Protein 2JLI (pdb70)

InterPro domains:
  IPR006135 Type III secretion system substrate exporter [PF01312] (4-340)
  IPR006135 Type III secretion system substrate exporter [PR00950] (6-28)
  IPR006135 Type III secretion system substrate exporter [PR00950] (202-220)
  IPR006135 Type III secretion system substrate exporter [PR00950] (222-239)
  IPR006135 Type III secretion system substrate exporter [PR00950] (266-281)
  IPR006135 Type III secretion system substrate exporter [PR00950] (296-317)
  IPR006135 Type III secretion system substrate exporter [PTHR30531] (2-346)
  IPR006307 Type III exporter system, secretion apparatus protein BsaZ-like [TIGR01404] (4-343)
  IPR029025 Type III secretion system substrate exporter, C-terminal [G3DSA:3.40.1690.10] (211-354)
  IPR029025 Type III secretion system substrate exporter, C-terminal [SSF160544] (238-343)

Structure (mmCIF, N/CA/C/O backbone):
data_2JLI
#
_entry.id   2JLI
#
_cell.length_a   48.162
_cell.length_b   48.162
_cell.length_c   190.204
_cell.angle_alpha   90.00
_cell.angle_beta   90.00
_cell.angle_gamma   120.00
#
_symmetry.space_group_name_H-M   'P 65 2 2'
#
loop_
_entity.id
_entity.type
_entity.pdbx_description
1 polymer 'YOP PROTEINS TRANSLOCATION PROTEIN'
2 water water
#
loop_
_atom_site.group_PDB
_atom_site.id
_atom_site.type_symbol
_atom_site.label_atom_id
_atom_site.label_alt_id
_atom_site.label_comp_id
_atom_site.label_asym_id
_atom_site.label_entity_id
_atom_site.label_seq_id
_atom_site.pdbx_PDB_ins_code
_atom_site.Cartn_x
_atom_site.Cartn_y
_atom_site.Cartn_z
_atom_site.occupancy
_atom_site.B_iso_or_equiv
_atom_site.auth_seq_id
_atom_site.auth_comp_id
_atom_site.auth_asym_id
_atom_site.au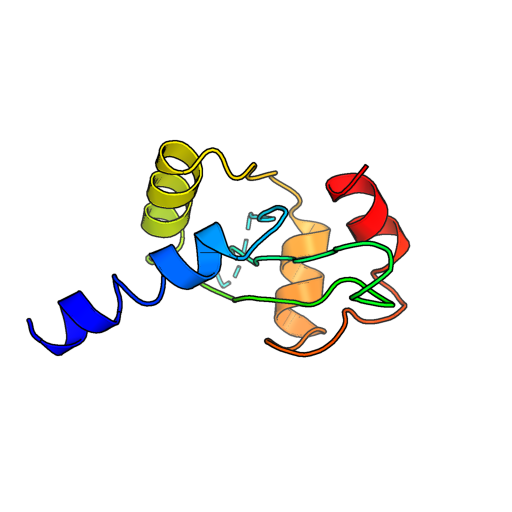th_atom_id
_atom_site.pdbx_PDB_model_num
ATOM 1 N N . GLN A 1 21 ? -0.413 -38.306 -6.642 1.00 44.49 240 GLN A N 1
ATOM 2 C CA . GLN A 1 21 ? -1.839 -37.956 -6.157 1.00 44.25 240 GLN A CA 1
ATOM 3 C C . GLN A 1 21 ? -1.893 -37.759 -4.641 1.00 43.70 240 GLN A C 1
ATOM 4 O O . GLN A 1 21 ? -2.566 -36.843 -4.137 1.00 43.66 240 GLN A O 1
ATOM 6 N N . PHE A 1 22 ? -1.193 -38.634 -3.924 1.00 43.01 241 PHE A N 1
ATOM 7 C CA . PHE A 1 22 ? -1.042 -38.535 -2.475 1.00 42.41 241 PHE A CA 1
ATOM 8 C C . PHE A 1 22 ? -0.354 -37.212 -2.130 1.00 41.49 241 PHE A C 1
ATOM 9 O O . PHE A 1 22 ? -0.847 -36.455 -1.284 1.00 40.52 241 PHE A O 1
ATOM 25 N N . HIS A 1 23 ? 0.756 -36.934 -2.812 1.00 40.54 242 HIS A N 1
ATOM 26 C CA . HIS A 1 23 ? 1.529 -35.703 -2.625 1.00 39.87 242 HIS A CA 1
ATOM 27 C C . HIS A 1 23 ? 0.763 -34.454 -3.059 1.00 39.11 242 HIS A C 1
ATOM 28 O O . HIS A 1 23 ? 0.858 -33.404 -2.409 1.00 38.91 242 HIS A O 1
ATOM 31 N N . GLN A 1 24 ? 0.006 -34.572 -4.152 1.00 37.99 243 GLN A N 1
ATOM 32 C CA . GLN A 1 24 ? -0.885 -33.500 -4.603 1.00 37.08 243 GLN A CA 1
ATOM 33 C C . GLN A 1 24 ? -1.857 -33.102 -3.486 1.00 35.36 243 GLN A C 1
ATOM 34 O O . GLN A 1 24 ? -1.955 -31.918 -3.132 1.00 35.20 243 GLN A O 1
ATOM 37 N N . GLU A 1 25 ? -2.548 -34.083 -2.908 1.00 33.37 244 GLU A N 1
ATOM 38 C CA . GLU A 1 25 ? -3.537 -33.865 -1.842 1.00 32.44 244 GLU A CA 1
ATOM 39 C C . GLU A 1 25 ? -2.993 -33.248 -0.554 1.00 30.41 244 GLU A C 1
ATOM 40 O O . GLU A 1 25 ? -3.632 -32.378 0.080 1.00 28.61 244 GLU A O 1
ATOM 43 N N . ILE A 1 26 ? -1.809 -33.694 -0.161 1.00 29.04 245 ILE A N 1
ATOM 44 C CA . ILE A 1 26 ? -1.134 -33.129 0.985 1.00 28.80 245 ILE A CA 1
ATOM 45 C C . ILE A 1 26 ? -0.768 -31.675 0.665 1.00 26.61 245 ILE A C 1
ATOM 46 O O . ILE A 1 26 ? -0.982 -30.801 1.502 1.00 26.57 245 ILE A O 1
ATOM 56 N N . GLN A 1 27 ? -0.241 -31.408 -0.540 1.00 26.48 246 GLN A N 1
ATOM 57 C CA . GLN A 1 27 ? 0.153 -30.027 -0.945 1.00 26.41 246 GLN A CA 1
ATOM 58 C C . GLN A 1 27 ? -1.039 -29.056 -0.886 1.00 26.22 246 GLN A C 1
ATOM 59 O O . GLN A 1 27 ? -0.900 -27.878 -0.567 1.00 24.17 246 GLN A O 1
ATOM 62 N N . SER A 1 28 ? -2.225 -29.615 -1.101 1.00 25.89 247 SER A N 1
ATOM 63 C CA A SER A 1 28 ? -3.455 -28.841 -1.213 0.50 25.61 247 SER A CA 1
ATOM 64 C CA B SER A 1 28 ? -3.497 -28.847 -1.204 0.50 26.68 247 SER A CA 1
ATOM 65 C C . SER A 1 28 ? -4.204 -28.122 -0.041 1.00 26.89 247 SER A C 1
ATOM 66 O O . SER A 1 28 ? -4.368 -27.110 -0.084 1.00 22.98 247 SER A O 1
ATOM 78 N N . ARG A 1 29 ? -4.674 -28.561 1.083 1.00 28.78 248 ARG A N 1
ATOM 79 C CA . ARG A 1 29 ? -4.217 -29.379 1.940 1.00 19.20 248 ARG A CA 1
ATOM 80 C C . ARG A 1 29 ? -3.454 -28.358 2.821 1.00 18.19 248 ARG A C 1
ATOM 81 O O . ARG A 1 29 ? -3.982 -27.496 3.579 1.00 18.34 248 ARG A O 1
ATOM 84 N N . ASN A 1 30 ? -2.176 -28.518 2.668 1.00 18.00 249 ASN A N 1
ATOM 85 C CA A ASN A 1 30 ? -1.204 -27.640 3.290 0.50 17.76 249 ASN A CA 1
ATOM 86 C CA B ASN A 1 30 ? -1.256 -27.655 3.337 0.50 17.78 249 ASN A CA 1
ATOM 87 C C . ASN A 1 30 ? -1.430 -26.195 2.875 1.00 16.33 249 ASN A C 1
ATOM 88 O O . ASN A 1 30 ? -1.394 -25.293 3.692 1.00 16.22 249 ASN A O 1
ATOM 104 N N . MET A 1 31 ? -1.652 -25.990 1.582 1.00 15.50 250 MET A N 1
ATOM 105 C CA . MET A 1 31 ? -1.879 -24.632 1.080 1.00 14.49 250 MET A CA 1
ATOM 106 C C . MET A 1 31 ? -3.102 -24.016 1.736 1.00 13.59 250 MET A C 1
ATOM 107 O O . MET A 1 31 ? -3.063 -22.869 2.201 1.00 13.19 250 MET A O 1
ATOM 118 N N . ARG A 1 32 ? -4.220 -24.755 1.776 1.00 12.72 251 ARG A N 1
ATOM 119 C CA . ARG A 1 32 ? -5.421 -24.211 2.392 1.00 12.18 251 ARG A CA 1
ATOM 120 C C . ARG A 1 32 ? -5.252 -23.959 3.869 1.00 12.25 251 ARG A C 1
ATOM 121 O O . ARG A 1 32 ? -5.686 -22.935 4.368 1.00 13.10 251 ARG A O 1
ATOM 140 N N . GLU A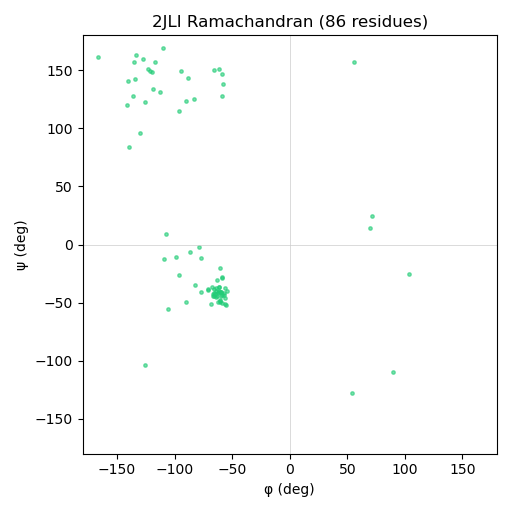 1 33 ? -4.585 -24.859 4.578 1.00 13.53 252 GLU A N 1
ATOM 141 C CA . GLU A 1 33 ? -4.331 -24.618 5.993 1.00 14.33 252 GLU A CA 1
ATOM 142 C C . GLU A 1 33 ? -3.511 -23.335 6.188 1.00 14.75 252 GLU A C 1
ATOM 143 O O . GLU A 1 33 ? -3.798 -22.541 7.096 1.00 15.98 252 GLU A O 1
ATOM 155 N N . ASN A 1 34 ? -2.521 -23.140 5.324 1.00 14.16 253 ASN A N 1
ATOM 156 C CA . ASN A 1 34 ? -1.662 -21.955 5.361 1.00 14.45 253 ASN A CA 1
ATOM 157 C C . ASN A 1 34 ? -2.444 -20.672 5.102 1.00 13.15 253 ASN A C 1
ATOM 158 O O . ASN A 1 34 ? -2.244 -19.645 5.758 1.00 14.06 253 ASN A O 1
ATOM 167 N N . VAL A 1 35 ? -3.327 -20.698 4.110 1.00 12.43 254 VAL A N 1
ATOM 168 C CA . VAL A 1 35 ? -4.164 -19.554 3.814 1.00 12.85 254 VAL A CA 1
ATOM 169 C C . VAL A 1 35 ? -5.077 -19.224 4.971 1.00 12.75 254 VAL A C 1
ATOM 170 O O . VAL A 1 35 ? -5.194 -18.085 5.406 1.00 14.86 254 VAL A O 1
ATOM 177 N N . LYS A 1 36 ? -5.770 -20.273 5.490 1.00 14.18 255 LYS A N 1
ATOM 178 C CA . LYS A 1 36 ? -6.717 -20.069 6.585 1.00 17.77 255 LYS A CA 1
ATOM 179 C C . LYS A 1 36 ? -6.067 -19.571 7.855 1.00 16.52 255 LYS A C 1
ATOM 180 O O . LYS A 1 36 ? -6.728 -18.880 8.654 1.00 21.39 255 LYS A O 1
ATOM 195 N N . ARG A 1 37 ? -4.829 -19.933 8.113 1.00 18.05 256 ARG A N 1
ATOM 196 C CA . ARG A 1 37 ? -4.137 -19.429 9.322 1.00 18.31 256 ARG A CA 1
ATOM 197 C C . ARG A 1 37 ? -3.620 -17.995 9.169 1.00 16.97 256 ARG A C 1
ATOM 198 O O . ARG A 1 37 ? -3.022 -17.466 10.116 1.00 19.96 256 ARG A O 1
ATOM 217 N N . SER A 1 38 ? -3.794 -17.382 7.990 1.00 15.80 257 SER A N 1
ATOM 218 C CA . SER A 1 38 ? -3.305 -16.053 7.719 1.00 14.13 257 SER A CA 1
ATOM 219 C C . SER A 1 38 ? -4.342 -14.972 7.958 1.00 13.38 257 SER A C 1
ATOM 220 O O . SER A 1 38 ? -5.538 -15.185 7.751 1.00 16.56 257 SER A O 1
ATOM 227 N N . SER A 1 39 ? -3.890 -13.798 8.345 1.00 11.87 258 SER A N 1
ATOM 228 C CA . SER A 1 39 ? -4.705 -12.624 8.439 1.00 12.09 258 SER A CA 1
ATOM 229 C C . SER A 1 39 ? -4.966 -12.013 7.073 1.00 11.92 258 SER A C 1
ATOM 230 O O . SER A 1 39 ? -6.053 -11.500 6.799 1.00 14.01 258 SER A O 1
ATOM 237 N N . VAL A 1 40 ? -3.932 -11.981 6.226 1.00 11.09 259 VAL A N 1
ATOM 238 C CA A VAL A 1 40 ? -3.995 -11.375 4.900 0.50 10.24 259 VAL A CA 1
ATOM 239 C CA B VAL A 1 40 ? -3.986 -11.377 4.884 0.50 11.26 259 VAL A CA 1
ATOM 240 C C . VAL A 1 40 ? -2.957 -12.074 4.042 1.00 10.38 259 VAL A C 1
ATOM 241 O O . VAL A 1 40 ? -1.999 -12.665 4.566 1.00 11.17 259 VAL A O 1
ATOM 253 N N . VAL A 1 41 ? -3.135 -11.975 2.745 1.00 9.92 260 VAL A N 1
ATOM 254 C CA . VAL A 1 41 ? -2.159 -12.432 1.776 1.00 10.24 260 VAL A CA 1
ATOM 255 C C . VAL A 1 41 ? -1.741 -11.224 0.971 1.00 9.93 260 VAL A C 1
ATOM 256 O O . VAL A 1 41 ? -2.594 -10.455 0.519 1.00 11.23 260 VAL A O 1
ATOM 263 N N . VAL A 1 42 ? -0.447 -11.061 0.772 1.00 9.94 261 VAL A N 1
ATOM 264 C CA A VAL A 1 42 ? 0.014 -10.015 -0.167 0.50 9.99 261 VAL A CA 1
ATOM 265 C CA B VAL A 1 42 ? 0.188 -10.025 -0.011 0.50 11.39 261 VAL A CA 1
ATOM 266 C C . VAL A 1 42 ? 0.610 -10.670 -1.362 1.00 10.35 261 VAL A C 1
ATOM 267 O O . VAL A 1 42 ? 1.302 -11.684 -1.312 1.00 11.42 261 VAL A O 1
ATOM 279 N N . ALA A 1 43 ? 0.310 -10.084 -2.506 1.00 10.86 262 ALA A N 1
ATOM 280 C CA . ALA A 1 43 ? 0.597 -10.709 -3.769 1.00 11.34 262 ALA A CA 1
ATOM 281 C C . ALA A 1 43 ? 1.202 -9.732 -4.758 1.00 11.93 262 A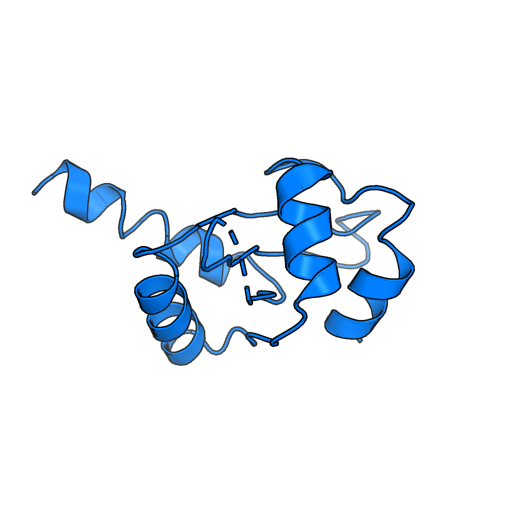LA A C 1
ATOM 282 O O . ALA A 1 43 ? 1.028 -8.518 -4.709 1.00 12.95 262 ALA A O 1
ATOM 286 N N . ASN A 1 44 ? 1.908 -10.350 -5.696 1.00 13.45 263 ASN A N 1
ATOM 287 C CA . ASN A 1 44 ? 2.368 -9.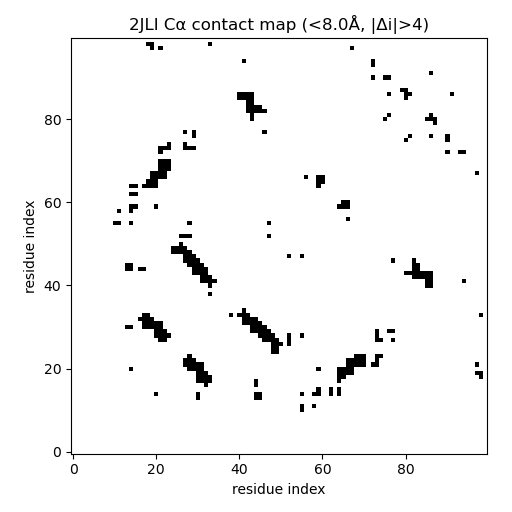805 -7.023 1.00 14.36 263 ASN A CA 1
ATOM 288 C C . ASN A 1 44 ? 1.883 -10.749 -8.139 1.00 15.50 263 ASN A C 1
ATOM 289 O O A ASN A 1 44 ? 2.080 -11.996 -8.038 0.50 11.44 263 ASN A O 1
ATOM 290 O O B ASN A 1 44 ? 1.313 -10.221 -9.120 0.50 15.94 263 ASN A O 1
ATOM 299 N N . PRO A 1 45 ? 11.146 -14.582 -9.112 1.00 17.19 264 PRO A N 1
ATOM 300 C CA . PRO A 1 45 ? 9.804 -15.018 -9.410 1.00 16.40 264 PRO A CA 1
ATOM 301 C C . PRO A 1 45 ? 9.075 -14.042 -10.310 1.00 14.52 264 PRO A C 1
ATOM 302 O O . PRO A 1 45 ? 9.366 -12.845 -10.335 1.00 16.03 264 PRO A O 1
ATOM 313 N N . THR A 1 46 ? 8.074 -14.573 -10.985 1.00 14.85 265 THR A N 1
ATOM 314 C CA . THR A 1 46 ? 7.134 -13.787 -11.734 1.00 15.01 265 THR A CA 1
ATOM 315 C C . THR A 1 46 ? 5.932 -13.377 -10.875 1.00 13.59 265 THR A C 1
ATOM 316 O O . THR A 1 46 ? 5.553 -12.214 -10.826 1.00 14.99 265 THR A O 1
ATOM 323 N N . HIS A 1 47 ? 5.356 -14.353 -10.198 1.00 12.92 266 HIS A N 1
ATOM 324 C CA . HIS A 1 47 ? 4.226 -14.118 -9.288 1.00 12.87 266 HIS A CA 1
ATOM 325 C C . HIS A 1 47 ? 4.637 -14.544 -7.882 1.00 11.49 266 HIS A C 1
ATOM 326 O O . HIS A 1 47 ? 5.444 -15.456 -7.721 1.00 12.31 266 HIS A O 1
ATOM 339 N N . ILE A 1 48 ? 4.067 -13.850 -6.888 1.00 10.83 267 ILE A N 1
ATOM 340 C CA . ILE A 1 48 ? 4.376 -14.113 -5.469 1.00 10.15 267 ILE A CA 1
ATOM 341 C C . ILE A 1 48 ? 3.098 -14.015 -4.667 1.00 10.06 267 ILE A C 1
ATOM 342 O O . ILE A 1 48 ? 2.303 -13.107 -4.893 1.00 10.57 267 ILE A O 1
ATOM 352 N N . ALA A 1 49 ? 2.934 -14.897 -3.691 1.00 10.10 268 ALA A N 1
ATOM 353 C CA . ALA A 1 49 ? 1.910 -14.732 -2.660 1.00 10.01 268 ALA A CA 1
ATOM 354 C C . ALA A 1 49 ? 2.542 -15.056 -1.328 1.00 10.18 268 ALA A C 1
ATOM 355 O O . ALA A 1 49 ? 3.113 -16.138 -1.155 1.00 11.72 268 ALA A O 1
ATOM 359 N N . ILE A 1 50 ? 2.412 -14.145 -0.374 1.00 9.64 269 ILE A N 1
ATOM 360 C CA A ILE A 1 50 ? 2.923 -14.373 0.940 0.50 10.13 269 ILE A CA 1
ATOM 361 C CA B ILE A 1 50 ? 3.005 -14.204 0.981 0.50 9.72 269 ILE A CA 1
ATOM 362 C C . ILE A 1 50 ? 1.851 -14.128 1.975 1.00 9.40 269 ILE A C 1
ATOM 363 O O . ILE A 1 50 ? 1.138 -13.134 1.978 1.00 10.01 269 ILE A O 1
ATOM 381 N N . GLY A 1 51 ? 1.728 -15.105 2.859 1.00 9.49 270 GLY A N 1
ATOM 382 C CA . GLY A 1 51 ? 0.754 -15.017 3.941 1.00 9.95 270 GLY A CA 1
ATOM 383 C C . GLY A 1 51 ? 1.339 -14.338 5.160 1.00 9.31 270 GLY A C 1
ATOM 384 O O . GLY A 1 51 ? 2.514 -14.554 5.487 1.00 10.02 270 GLY A O 1
ATOM 387 N N . ILE A 1 52 ? 0.520 -13.565 5.840 1.00 9.58 271 ILE A N 1
ATOM 388 C CA A ILE A 1 52 ? 0.929 -12.848 7.040 0.50 10.08 271 ILE A CA 1
ATOM 389 C CA B ILE A 1 52 ? 0.908 -12.842 7.043 0.50 10.02 271 ILE A CA 1
ATOM 390 C C . ILE A 1 52 ? -0.114 -13.088 8.113 1.00 10.18 271 ILE A C 1
ATOM 391 O O . ILE A 1 52 ? -1.316 -12.932 7.863 1.00 11.06 271 ILE A O 1
ATOM 409 N N . LEU A 1 53 ? 0.351 -13.450 9.310 1.00 10.70 272 LEU A N 1
ATOM 410 C CA . LEU A 1 53 ? -0.514 -13.573 10.497 1.00 11.63 272 LEU A CA 1
ATOM 411 C C . LEU A 1 53 ? -0.124 -12.485 11.499 1.00 11.44 272 LEU A C 1
ATOM 412 O O . LEU A 1 53 ? 1.050 -12.334 11.843 1.00 12.01 272 LEU A O 1
ATOM 421 N N . TYR A 1 54 ? -1.128 -11.782 11.994 1.00 11.66 273 TYR A N 1
ATOM 422 C CA . TYR A 1 54 ? -0.925 -10.869 13.102 1.00 11.89 273 TYR A CA 1
ATOM 423 C C . TYR A 1 54 ? -2.135 -10.962 14.032 1.00 12.21 273 TYR A C 1
ATOM 424 O O . TYR A 1 54 ? -3.248 -10.729 13.581 1.00 15.50 273 TYR A O 1
ATOM 441 N N . LYS A 1 55 ? -1.898 -11.334 15.257 1.00 11.84 274 LYS A N 1
ATOM 442 C CA . LYS A 1 55 ? -2.936 -11.473 16.264 1.00 12.65 274 LYS A CA 1
ATOM 443 C C . LYS A 1 55 ? -2.449 -10.719 17.477 1.00 11.68 274 LYS A C 1
ATOM 444 O O . LYS A 1 55 ? -1.646 -11.239 18.258 1.00 12.31 274 LYS A O 1
ATOM 459 N N . ARG A 1 56 ? -2.884 -9.479 17.621 1.00 12.05 275 ARG A N 1
ATOM 460 C CA . ARG A 1 56 ? -2.362 -8.601 18.662 1.00 12.16 275 ARG A CA 1
ATOM 461 C C . ARG A 1 56 ? -2.598 -9.213 20.027 1.00 12.03 275 ARG A C 1
ATOM 462 O O . ARG A 1 56 ? -3.716 -9.583 20.369 1.00 13.56 275 ARG A O 1
ATOM 481 N N . GLY A 1 57 ? -1.512 -9.296 20.801 1.00 11.46 276 GLY A N 1
ATOM 482 C CA . GLY A 1 57 ? -1.532 -9.946 22.106 1.00 12.65 276 GLY A CA 1
ATOM 483 C C . GLY A 1 57 ? -0.909 -11.294 22.094 1.00 12.82 276 GLY A C 1
ATOM 484 O O . GLY A 1 57 ? -0.456 -11.762 23.141 1.00 14.84 276 GLY A O 1
ATOM 487 N N . GLU A 1 58 ? -0.883 -11.967 20.932 1.00 13.25 277 GLU A N 1
ATOM 488 C CA . GLU A 1 58 ? -0.243 -13.234 20.751 1.00 13.96 277 GLU A CA 1
ATOM 489 C C . GLU A 1 58 ? 1.046 -13.083 19.976 1.00 13.54 277 GLU A C 1
ATOM 490 O O . GLU A 1 58 ? 2.119 -13.478 20.449 1.00 17.01 277 GLU A O 1
ATOM 502 N N . THR A 1 59 ? 1.003 -12.487 18.783 1.00 12.61 278 THR A N 1
ATOM 503 C CA . THR A 1 59 ? 2.191 -12.299 17.943 1.00 12.80 278 THR A CA 1
ATOM 504 C C . THR A 1 59 ? 2.728 -10.900 18.182 1.00 12.87 278 THR A C 1
ATOM 505 O O . THR A 1 59 ? 2.079 -9.936 17.831 1.00 13.59 278 THR A O 1
ATOM 512 N N . PRO A 1 60 ? 3.947 -10.747 18.746 1.00 12.87 279 PRO A N 1
ATOM 513 C CA . PRO A 1 60 ? 4.459 -9.364 18.938 1.00 13.51 279 PRO A CA 1
ATOM 514 C C . PRO A 1 60 ? 4.620 -8.589 17.649 1.00 12.22 279 PRO A C 1
ATOM 515 O O . PRO A 1 60 ? 4.445 -7.381 17.623 1.00 13.53 279 PRO A O 1
ATOM 525 N N . LEU A 1 61 ? 5.040 -9.285 16.602 1.00 12.38 280 LEU A N 1
ATOM 526 C CA . LEU A 1 61 ? 5.146 -8.735 15.242 1.00 11.57 280 LEU A CA 1
ATOM 527 C C . LEU A 1 61 ? 4.394 -9.675 14.338 1.00 10.86 280 LEU A C 1
ATOM 528 O O . LEU A 1 61 ? 4.238 -10.848 14.654 1.00 11.49 280 LEU A O 1
ATOM 537 N N . PRO A 1 62 ? 3.996 -9.202 13.159 1.00 10.49 281 PRO A N 1
ATOM 538 C CA . PRO A 1 62 ? 3.449 -10.107 12.160 1.00 10.72 281 PRO A CA 1
ATOM 539 C C . PRO A 1 62 ? 4.436 -11.184 11.796 1.00 10.79 281 PRO A C 1
ATOM 540 O O . PRO A 1 62 ? 5.642 -10.975 11.775 1.00 11.31 281 PRO A O 1
ATOM 550 N N . LEU A 1 63 ? 3.905 -12.350 11.499 1.00 11.91 282 LEU A N 1
ATOM 551 C CA . LEU A 1 63 ? 4.736 -13.474 11.047 1.00 14.74 282 LEU A CA 1
ATOM 552 C C . LEU A 1 63 ? 4.304 -13.946 9.675 1.00 12.25 282 LEU A C 1
ATOM 553 O O . LEU A 1 63 ? 3.168 -13.859 9.264 1.00 12.75 282 LEU A O 1
ATOM 562 N N . VAL A 1 64 ? 5.296 -14.430 8.963 1.00 12.50 283 VAL A N 1
ATOM 563 C CA . VAL A 1 64 ? 5.060 -14.954 7.619 1.00 11.55 283 VAL A CA 1
ATOM 564 C 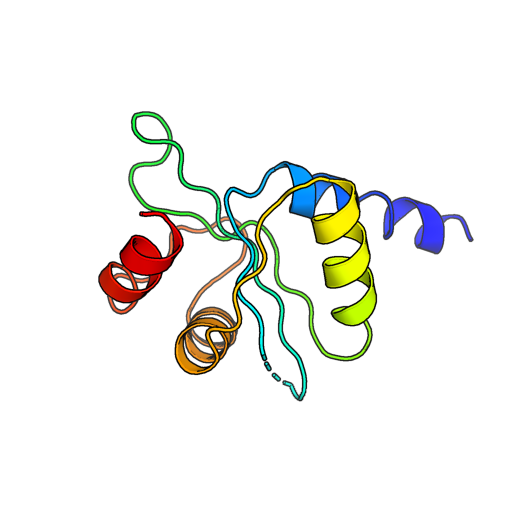C . VAL A 1 64 ? 4.571 -16.380 7.751 1.00 12.08 283 VAL A C 1
ATOM 565 O O . VAL A 1 64 ? 5.217 -17.207 8.392 1.00 14.03 283 VAL A O 1
ATOM 572 N N . THR A 1 65 ? 3.425 -16.692 7.163 1.00 11.91 284 THR A N 1
ATOM 573 C CA . THR A 1 65 ? 2.833 -18.020 7.236 1.00 12.47 284 THR A CA 1
ATOM 574 C C . THR A 1 65 ? 3.160 -18.890 6.045 1.00 12.57 284 THR A C 1
ATOM 575 O O . THR A 1 65 ? 3.101 -20.126 6.171 1.00 14.36 284 THR A O 1
ATOM 582 N N . PHE A 1 66 ? 3.443 -18.320 4.883 1.00 11.46 285 PHE A N 1
ATOM 583 C CA . PHE A 1 66 ? 3.717 -19.111 3.681 1.00 11.65 285 PHE A CA 1
ATOM 584 C C . PHE A 1 66 ? 4.311 -18.196 2.645 1.00 10.66 285 PHE A C 1
ATOM 585 O O . PHE A 1 66 ? 4.135 -16.973 2.676 1.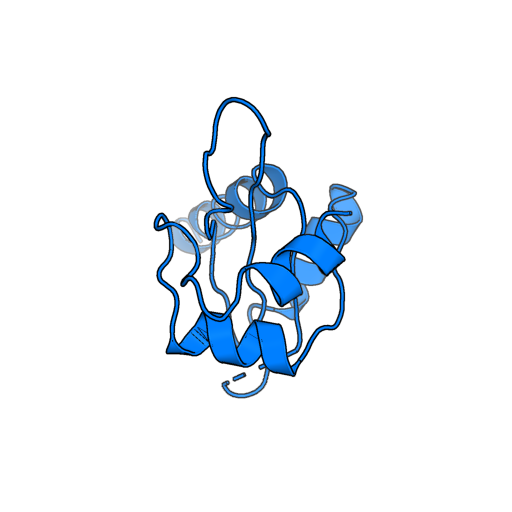00 10.43 285 PHE A O 1
ATOM 601 N N . LYS A 1 67 ? 4.967 -18.822 1.673 1.00 11.20 286 LYS A N 1
ATOM 602 C CA A LYS A 1 67 ? 5.463 -18.140 0.525 0.50 10.86 286 LYS A CA 1
ATOM 603 C CA B LYS A 1 67 ? 5.459 -18.157 0.425 0.50 10.89 286 LYS A CA 1
ATOM 604 C C . LYS A 1 67 ? 5.260 -19.083 -0.698 1.00 11.68 286 LYS A C 1
ATOM 605 O O . LYS A 1 67 ? 5.798 -20.185 -0.723 1.00 14.63 286 LYS A O 1
ATOM 633 N N . TYR A 1 68 ? 4.498 -18.662 -1.678 1.00 11.06 287 TYR A N 1
ATOM 634 C CA . TYR A 1 68 ? 4.292 -19.383 -2.940 1.00 12.25 287 TYR A CA 1
ATOM 635 C C . TYR A 1 68 ? 4.692 -18.465 -4.082 1.00 12.22 287 TYR A C 1
ATOM 636 O O . TYR A 1 68 ? 4.578 -17.230 -4.004 1.00 12.27 287 TYR A O 1
ATOM 653 N N . THR A 1 69 ? 5.139 -19.068 -5.173 1.00 13.37 288 THR A N 1
ATOM 654 C CA . THR A 1 69 ? 5.499 -18.331 -6.366 1.00 13.16 288 THR A CA 1
ATOM 655 C C . THR A 1 69 ? 4.932 -18.951 -7.618 1.00 13.93 288 THR A C 1
ATOM 656 O O . THR A 1 69 ? 4.499 -20.106 -7.629 1.00 15.83 288 THR A O 1
ATOM 663 N N . ASP A 1 70 ? 4.926 -18.132 -8.664 1.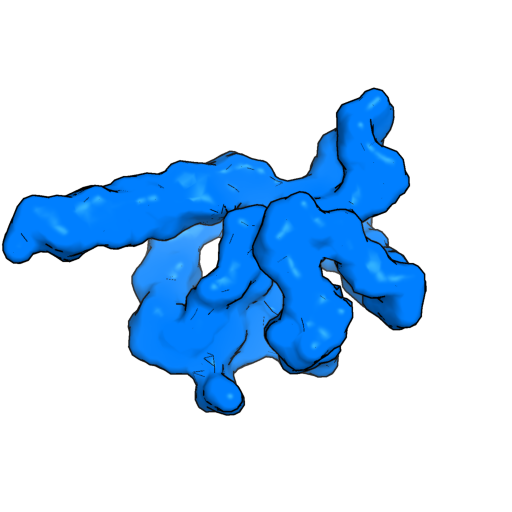00 13.76 289 ASP A N 1
ATOM 664 C CA . ASP A 1 70 ? 4.693 -18.577 -10.043 1.00 15.83 289 ASP A CA 1
ATOM 665 C C . ASP A 1 70 ? 3.386 -19.351 -10.100 1.00 16.53 289 ASP A C 1
ATOM 666 O O . ASP A 1 70 ? 2.348 -18.806 -9.726 1.00 16.49 289 ASP A O 1
ATOM 675 N N . ALA A 1 71 ? 3.369 -20.564 -10.641 1.00 19.01 290 ALA A N 1
ATOM 676 C CA . ALA A 1 71 ? 2.112 -21.252 -10.925 1.00 19.74 290 ALA A CA 1
ATOM 677 C C . ALA A 1 71 ? 1.225 -21.468 -9.709 1.00 20.15 290 ALA A C 1
ATOM 678 O O . ALA A 1 71 ? -0.006 -21.544 -9.836 1.00 22.71 290 ALA A O 1
ATOM 682 N N . GLN A 1 72 ? 1.838 -21.573 -8.533 1.00 17.48 291 GLN A N 1
ATOM 683 C CA A GLN A 1 72 ? 1.018 -21.830 -7.340 0.50 17.04 291 GLN A CA 1
ATOM 684 C CA B GLN A 1 72 ? 1.130 -21.811 -7.279 0.50 16.96 291 GLN A CA 1
ATOM 685 C C . GLN A 1 72 ? 0.193 -20.643 -6.916 1.00 15.46 291 GLN A C 1
ATOM 686 O O . GLN A 1 72 ? -0.803 -20.830 -6.206 1.00 16.41 291 GLN A O 1
ATOM 708 N N . VAL A 1 73 ? 0.558 -19.441 -7.346 1.00 14.35 292 VAL A N 1
ATOM 709 C CA . VAL A 1 73 ? -0.136 -18.252 -6.873 1.00 14.12 292 VAL A CA 1
ATOM 710 C C . VAL A 1 73 ? -1.605 -18.234 -7.308 1.00 14.78 292 VAL A C 1
ATOM 711 O O . VAL A 1 73 ? -2.468 -17.818 -6.538 1.00 14.57 292 VAL A O 1
ATOM 718 N N . GLN A 1 74 ? -1.916 -18.703 -8.509 1.00 15.90 293 GLN A N 1
ATOM 719 C CA . GLN A 1 74 ? -3.303 -18.694 -8.926 1.00 17.26 293 GLN A CA 1
ATOM 720 C C . GLN A 1 74 ? -4.183 -19.545 -8.008 1.00 15.79 293 GLN A C 1
ATOM 721 O O . GLN A 1 74 ? -5.307 -19.192 -7.734 1.00 16.70 293 GLN A O 1
ATOM 733 N N . THR A 1 75 ? -3.651 -20.661 -7.538 1.00 15.04 294 THR A N 1
ATOM 734 C CA . THR A 1 75 ? -4.427 -21.507 -6.629 1.00 15.49 294 THR A CA 1
ATOM 735 C C . THR A 1 75 ? -4.580 -20.871 -5.256 1.00 13.56 294 THR A C 1
ATOM 736 O O . THR A 1 75 ? -5.662 -20.902 -4.671 1.00 13.89 294 THR A O 1
ATOM 743 N N . VAL A 1 76 ? -3.519 -20.208 -4.777 1.00 13.37 295 VAL A N 1
ATOM 744 C CA . VAL A 1 76 ? -3.637 -19.443 -3.533 1.00 12.87 295 VAL A CA 1
ATOM 745 C C . VAL A 1 76 ? -4.745 -18.437 -3.637 1.00 13.16 295 VAL A C 1
ATOM 746 O O . VAL A 1 76 ? -5.530 -18.280 -2.693 1.00 13.29 295 VAL A O 1
ATOM 753 N N . ARG A 1 77 ? -4.807 -17.709 -4.744 1.00 13.14 296 ARG A N 1
ATOM 754 C CA . ARG A 1 77 ? -5.824 -16.698 -4.895 1.00 14.42 296 ARG A CA 1
ATOM 755 C C . ARG A 1 77 ? -7.220 -17.309 -4.806 1.00 14.00 296 ARG A C 1
ATOM 756 O O . ARG A 1 77 ? -8.111 -16.764 -4.164 1.00 14.97 296 ARG A O 1
ATOM 775 N N . LYS A 1 78 ? -7.423 -18.441 -5.484 1.00 13.52 297 LYS A N 1
ATOM 776 C CA . LYS A 1 78 ? -8.733 -19.096 -5.459 1.00 13.87 297 LYS A CA 1
ATOM 777 C C . LYS A 1 78 ? -9.106 -19.544 -4.056 1.00 13.24 297 LYS A C 1
ATOM 778 O O . LYS A 1 78 ? -10.247 -19.387 -3.626 1.00 14.04 297 LYS A O 1
ATOM 793 N N . ILE A 1 79 ? -8.130 -20.105 -3.334 1.00 12.77 298 ILE A N 1
ATOM 794 C CA . ILE A 1 79 ? -8.396 -20.578 -1.984 1.00 12.87 298 ILE A CA 1
ATOM 795 C C . ILE A 1 79 ? -8.701 -19.392 -1.050 1.00 12.45 298 ILE A C 1
ATOM 796 O O . ILE A 1 79 ? -9.611 -19.459 -0.236 1.00 13.52 298 ILE A O 1
ATOM 806 N N . ALA A 1 80 ? -7.919 -18.327 -1.149 1.00 13.35 299 ALA A N 1
ATOM 807 C CA . ALA A 1 80 ? -8.175 -17.129 -0.335 1.00 13.89 299 ALA A CA 1
ATOM 808 C C . ALA A 1 80 ? -9.571 -16.593 -0.569 1.00 14.35 299 ALA A C 1
ATOM 809 O O . ALA A 1 80 ? -10.260 -16.234 0.379 1.00 14.90 299 ALA A O 1
ATOM 813 N N . GLU A 1 81 ? -9.997 -16.546 -1.825 1.00 14.49 300 GLU A N 1
ATOM 814 C CA . GLU A 1 81 ? -11.348 -16.107 -2.150 1.00 15.92 300 GLU A CA 1
ATOM 815 C C . GLU A 1 81 ? -12.379 -17.026 -1.484 1.00 15.44 300 GLU A C 1
ATOM 816 O O . GLU A 1 81 ? -13.339 -16.540 -0.867 1.00 17.11 300 GLU A O 1
ATOM 820 N N . GLU A 1 82 ? -12.229 -18.341 -1.603 1.00 14.86 301 GLU A N 1
ATOM 821 C CA . GLU A 1 82 ? -13.154 -19.259 -0.939 1.00 15.18 301 GLU A CA 1
ATOM 822 C C . GLU A 1 82 ? -13.223 -19.048 0.560 1.00 15.17 301 GLU A C 1
ATOM 823 O O . GLU A 1 82 ? -14.286 -19.127 1.151 1.00 17.50 301 GLU A O 1
ATOM 835 N N . GLU A 1 83 ? -12.079 -18.829 1.175 1.00 15.02 302 GLU A N 1
ATOM 836 C CA . GLU A 1 83 ? -11.982 -18.756 2.617 1.00 15.26 302 GLU A CA 1
ATOM 837 C C . GLU A 1 83 ? -12.254 -17.370 3.166 1.00 15.90 302 GLU A C 1
ATOM 838 O O . GLU A 1 83 ? -12.304 -17.202 4.392 1.00 18.73 302 GLU A O 1
ATOM 850 N N . GLY A 1 84 ? -12.408 -16.359 2.311 1.00 15.35 303 GLY A N 1
ATOM 851 C CA . GLY A 1 84 ? -12.625 -15.001 2.793 1.00 15.77 303 GLY A CA 1
ATOM 852 C C . GLY A 1 84 ? -11.389 -14.378 3.416 1.00 15.09 303 GLY A C 1
ATOM 853 O O . GLY A 1 84 ? -11.527 -13.461 4.220 1.00 18.26 303 GLY A O 1
ATOM 856 N N . VAL A 1 85 ? -10.203 -14.836 3.037 1.00 13.52 304 VAL A N 1
ATOM 857 C CA . VAL A 1 85 ? -8.956 -14.216 3.518 1.00 13.57 304 VAL A CA 1
ATOM 858 C C . VAL A 1 85 ? -8.604 -13.138 2.522 1.00 13.15 304 VAL A C 1
ATOM 859 O O . VAL A 1 85 ? -8.435 -13.422 1.333 1.00 14.26 304 VAL A O 1
ATOM 866 N N . PRO A 1 86 ? -8.446 -11.891 2.969 1.00 13.82 305 PRO A N 1
ATOM 867 C CA A PRO A 1 86 ? -8.194 -10.889 1.938 0.50 14.16 305 PRO A CA 1
ATOM 868 C CA B PRO A 1 86 ? -8.122 -10.791 2.059 0.50 14.36 305 PRO A CA 1
ATOM 869 C C . PRO A 1 86 ? -6.826 -11.047 1.323 1.00 13.53 305 PRO A C 1
ATOM 870 O O . PRO A 1 86 ? -5.842 -11.441 1.954 1.00 13.22 305 PRO A O 1
ATOM 889 N N . ILE A 1 87 ? -6.799 -10.751 0.035 1.00 14.98 306 ILE A N 1
ATOM 890 C CA . ILE A 1 87 ? -5.584 -10.827 -0.746 1.00 15.42 306 ILE A CA 1
ATOM 891 C C . ILE A 1 87 ? -5.418 -9.467 -1.414 1.00 15.59 306 ILE A C 1
ATOM 892 O O . ILE A 1 87 ? -6.331 -8.985 -2.108 1.00 20.62 306 ILE A O 1
ATOM 902 N N . LEU A 1 88 ? -4.298 -8.826 -1.162 1.00 13.57 307 LEU A N 1
ATOM 903 C CA A LEU A 1 88 ? -4.019 -7.454 -1.569 0.50 14.25 307 LEU A CA 1
ATOM 904 C CA B LEU A 1 88 ? -4.066 -7.510 -1.687 0.50 13.59 307 LEU A CA 1
ATOM 905 C C . LEU A 1 88 ? -2.830 -7.474 -2.530 1.00 12.99 307 LEU A C 1
ATOM 906 O O . LEU A 1 88 ? -1.804 -8.105 -2.236 1.00 13.33 307 LEU A O 1
ATOM 922 N N . GLN A 1 89 ? -2.925 -6.724 -3.610 1.00 12.81 308 GLN A N 1
ATOM 923 C CA A GLN A 1 89 ? -1.825 -6.554 -4.517 0.50 11.60 308 GLN A CA 1
ATOM 924 C CA B GLN A 1 89 ? -1.827 -6.523 -4.540 0.50 12.51 308 GLN A CA 1
ATOM 925 C C . GLN A 1 89 ? -0.895 -5.484 -3.944 1.00 10.54 308 GLN A C 1
ATOM 926 O O . GLN A 1 89 ? -1.245 -4.296 -3.903 1.00 11.61 308 GLN A O 1
ATOM 948 N N . ARG A 1 90 ? 0.247 -5.905 -3.458 1.00 9.94 309 ARG A N 1
ATOM 949 C CA . ARG A 1 90 ? 1.231 -5.040 -2.817 1.00 9.83 309 ARG A CA 1
ATOM 950 C C . ARG A 1 90 ? 2.579 -5.517 -3.298 1.00 9.53 309 ARG A C 1
ATOM 951 O O . ARG A 1 90 ? 3.246 -6.345 -2.682 1.00 9.95 309 ARG A O 1
ATOM 970 N N . ILE A 1 91 ? 2.968 -5.034 -4.479 1.00 9.59 310 ILE A N 1
ATOM 971 C CA . ILE A 1 91 ? 4.068 -5.607 -5.212 1.00 9.79 310 ILE A CA 1
ATOM 972 C C . ILE A 1 91 ? 5.411 -5.377 -4.524 1.00 9.01 310 ILE A C 1
ATOM 973 O O . ILE A 1 91 ? 6.138 -6.339 -4.288 1.00 9.79 310 ILE A O 1
ATOM 983 N N . PRO A 1 92 ? 5.756 -4.151 -4.141 1.00 9.67 311 PRO A N 1
ATOM 984 C CA . PRO A 1 92 ? 7.043 -3.975 -3.433 1.00 10.17 311 PRO A CA 1
ATOM 985 C C . PRO A 1 92 ? 7.094 -4.781 -2.143 1.00 9.28 311 PRO A C 1
ATOM 986 O O . PRO A 1 92 ? 8.129 -5.372 -1.841 1.00 10.05 311 PRO A O 1
ATOM 996 N N . LEU A 1 93 ? 6.011 -4.825 -1.379 1.00 9.13 312 LEU A N 1
ATOM 997 C CA . LEU A 1 93 ? 6.030 -5.570 -0.126 1.00 8.85 312 LEU A CA 1
ATOM 998 C C . LEU A 1 93 ? 6.174 -7.077 -0.383 1.00 8.53 312 LEU A C 1
ATOM 999 O O . LEU A 1 93 ? 6.931 -7.764 0.300 1.00 9.21 312 LEU A O 1
ATOM 1008 N N . ALA A 1 94 ? 5.454 -7.603 -1.362 1.00 8.75 313 ALA A N 1
ATOM 1009 C CA . ALA A 1 94 ? 5.557 -9.016 -1.696 1.00 9.15 313 ALA A CA 1
ATOM 1010 C C . ALA A 1 94 ? 6.993 -9.349 -2.081 1.00 8.77 313 ALA A C 1
ATOM 1011 O O . ALA A 1 94 ? 7.535 -10.394 -1.680 1.00 9.38 313 ALA A O 1
ATOM 1015 N N . ARG A 1 95 ? 7.624 -8.504 -2.871 1.00 9.14 314 ARG A N 1
ATOM 1016 C CA . ARG A 1 95 ? 9.004 -8.710 -3.277 1.00 9.24 314 ARG A CA 1
ATOM 1017 C C . ARG A 1 95 ? 9.941 -8.663 -2.089 1.00 9.18 314 ARG A C 1
ATOM 1018 O O . ARG A 1 95 ? 10.839 -9.504 -1.964 1.00 10.12 314 ARG A O 1
ATOM 1037 N N . ALA A 1 96 ? 9.769 -7.683 -1.214 1.00 8.97 315 ALA A N 1
ATOM 1038 C CA . ALA A 1 96 ? 10.646 -7.543 -0.058 1.00 9.72 315 ALA A CA 1
ATOM 1039 C C . ALA A 1 96 ? 10.495 -8.728 0.883 1.00 9.15 315 ALA A C 1
ATOM 1040 O O . ALA A 1 96 ? 11.491 -9.223 1.401 1.00 10.18 315 ALA A O 1
ATOM 1044 N N . LEU A 1 97 ? 9.277 -9.165 1.120 1.00 8.78 316 LEU A N 1
ATOM 1045 C CA . LEU A 1 97 ? 9.091 -10.323 1.998 1.00 9.27 316 LEU A CA 1
ATOM 1046 C C . LEU A 1 97 ? 9.639 -11.588 1.346 1.00 9.13 316 LEU A C 1
ATOM 1047 O O . LEU A 1 97 ? 10.197 -12.464 2.025 1.00 10.00 316 LEU A O 1
ATOM 1056 N N . TYR A 1 98 ? 9.492 -11.721 0.034 1.00 9.10 317 TYR A N 1
ATOM 1057 C CA . TYR A 1 98 ? 10.056 -12.859 -0.672 1.00 9.53 317 TYR A CA 1
ATOM 1058 C C . TYR A 1 98 ? 11.555 -12.979 -0.429 1.00 9.56 317 TYR A C 1
ATOM 1059 O O . TYR A 1 98 ? 12.076 -14.045 -0.074 1.00 10.48 317 TYR A O 1
ATOM 1076 N N . TRP A 1 99 ? 12.300 -11.878 -0.637 1.00 9.77 318 TRP A N 1
ATOM 1077 C CA . TRP A 1 99 ? 13.752 -11.908 -0.521 1.00 10.60 318 TRP A CA 1
ATOM 1078 C C . TRP A 1 99 ? 14.246 -11.779 0.913 1.00 10.66 318 TRP A C 1
ATOM 1079 O O . TRP A 1 99 ? 15.290 -12.350 1.263 1.00 12.10 318 TRP A O 1
ATOM 1099 N N . ASP A 1 100 ? 13.566 -11.008 1.749 1.00 10.32 319 ASP A N 1
ATOM 1100 C CA . ASP A 1 100 ? 14.117 -10.553 3.018 1.00 11.39 319 ASP A CA 1
ATOM 1101 C C . ASP A 1 100 ? 13.484 -11.193 4.242 1.00 12.27 319 ASP A C 1
ATOM 1102 O O . ASP A 1 100 ? 14.016 -11.019 5.327 1.00 16.13 319 ASP A O 1
ATOM 1111 N N . ALA A 1 101 ? 12.369 -11.877 4.091 1.00 11.23 320 ALA A N 1
ATOM 1112 C CA . ALA A 1 101 ? 11.649 -12.515 5.211 1.00 11.41 320 ALA A CA 1
ATOM 1113 C C . ALA A 1 101 ? 11.787 -14.024 5.082 1.00 12.09 320 ALA A C 1
ATOM 1114 O O . ALA A 1 101 ? 12.199 -14.550 4.036 1.00 12.69 320 ALA A O 1
ATOM 1118 N N . LEU A 1 102 ? 11.390 -14.740 6.129 1.00 12.41 321 LEU A N 1
ATOM 1119 C CA . LEU A 1 102 ? 11.384 -16.209 6.142 1.00 12.96 321 LEU A CA 1
ATOM 1120 C C . LEU A 1 102 ? 10.073 -16.709 6.721 1.00 12.71 321 LEU A C 1
ATOM 1121 O O . LEU A 1 102 ? 9.542 -16.153 7.694 1.00 12.78 321 LEU A O 1
ATOM 1130 N N . VAL A 1 103 ? 9.571 -17.786 6.165 1.00 12.82 322 VAL A N 1
ATOM 1131 C CA . VAL A 1 103 ? 8.376 -18.431 6.668 1.00 13.39 322 VAL A CA 1
ATOM 1132 C C . VAL A 1 103 ? 8.592 -18.819 8.117 1.00 13.61 322 VAL A C 1
ATOM 1133 O O . VAL A 1 103 ? 9.672 -19.290 8.479 1.00 14.91 322 VAL A O 1
ATOM 1140 N N . ASP A 1 104 ? 7.568 -18.604 8.943 1.00 14.26 323 ASP A N 1
ATOM 1141 C CA . ASP A 1 104 ? 7.561 -18.908 10.372 1.00 15.58 323 ASP A CA 1
ATOM 1142 C C . ASP A 1 104 ? 8.466 -18.020 11.179 1.00 15.82 323 ASP A C 1
ATOM 1143 O O . ASP A 1 104 ? 8.728 -18.308 12.361 1.00 18.39 323 ASP A O 1
ATOM 1152 N N . HIS A 1 105 ? 8.931 -16.915 10.601 1.00 13.63 324 HIS A N 1
ATOM 1153 C CA . HIS A 1 105 ? 9.665 -15.909 11.328 1.00 14.26 324 HIS A CA 1
ATOM 1154 C C . HIS A 1 105 ? 8.892 -14.590 11.313 1.00 13.21 324 HIS A C 1
ATOM 1155 O O . HIS A 1 105 ? 8.062 -14.358 10.422 1.00 13.36 324 HIS A O 1
ATOM 1168 N N . TYR A 1 106 ? 9.182 -13.748 12.288 1.00 13.94 325 TYR A N 1
ATOM 1169 C CA A TYR A 1 106 ? 8.585 -12.451 12.246 0.50 13.19 325 TYR A CA 1
ATOM 1170 C CA B TYR A 1 106 ? 8.676 -12.352 12.300 0.50 13.32 325 TYR A CA 1
ATOM 1171 C C . TYR A 1 106 ? 9.133 -11.629 11.067 1.00 12.49 325 TYR A C 1
ATOM 1172 O O . TYR A 1 106 ? 10.247 -11.832 10.596 1.00 13.68 325 TYR A O 1
ATOM 1204 N N . ILE A 1 107 ? 8.320 -10.731 10.582 1.00 11.81 326 ILE A N 1
ATOM 1205 C CA . ILE A 1 107 ? 8.734 -9.893 9.479 1.00 11.97 326 ILE A CA 1
ATOM 1206 C C . ILE A 1 107 ? 9.934 -9.043 9.854 1.00 11.97 326 ILE A C 1
ATOM 1207 O O . ILE A 1 107 ? 10.103 -8.646 10.991 1.00 13.37 326 ILE A O 1
ATOM 1217 N N . PRO A 1 108 ? 10.783 -8.695 8.880 1.00 12.66 327 PRO A N 1
ATOM 1218 C CA . PRO A 1 108 ? 11.899 -7.786 9.146 1.00 14.35 327 PRO A CA 1
ATOM 1219 C C . PRO A 1 108 ? 11.412 -6.396 9.501 1.00 13.03 327 PRO A C 1
ATOM 1220 O O . PRO A 1 108 ? 10.404 -5.903 8.998 1.00 12.58 327 PRO A O 1
ATOM 1230 N N . ALA A 1 109 ? 12.200 -5.690 10.330 1.00 14.29 328 ALA A N 1
ATOM 1231 C CA . ALA A 1 109 ? 11.861 -4.354 10.816 1.00 15.32 328 ALA A CA 1
ATOM 1232 C C . ALA A 1 109 ? 11.564 -3.384 9.697 1.00 13.41 328 ALA A C 1
ATOM 1233 O O . ALA A 1 109 ? 10.667 -2.569 9.810 1.00 14.08 328 ALA A O 1
ATOM 1237 N N . GLU A 1 110 ? 12.348 -3.471 8.608 1.00 14.04 329 GLU A N 1
ATOM 1238 C CA . GLU A 1 110 ? 12.197 -2.575 7.464 1.00 15.12 329 GLU A CA 1
ATOM 1239 C C . GLU A 1 110 ? 10.824 -2.674 6.814 1.00 12.78 329 GLU A C 1
ATOM 1240 O O . GLU A 1 110 ? 10.454 -1.774 6.068 1.00 15.16 329 GLU A O 1
ATOM 1252 N N . GLN A 1 111 ? 10.095 -3.782 7.035 1.00 11.88 330 GLN A N 1
ATOM 1253 C CA . GLN A 1 111 ? 8.775 -3.965 6.455 1.00 10.61 330 GLN A CA 1
ATOM 1254 C C . GLN A 1 111 ? 7.644 -3.839 7.454 1.00 10.75 330 GLN A C 1
ATOM 1255 O O . GLN A 1 111 ? 6.503 -4.106 7.093 1.00 10.76 330 GLN A O 1
ATOM 1267 N N . ILE A 1 112 ? 7.915 -3.410 8.683 1.00 11.35 331 ILE A N 1
ATOM 1268 C CA . ILE A 1 112 ? 6.826 -3.247 9.658 1.00 11.95 331 ILE A CA 1
ATOM 1269 C C . ILE A 1 112 ? 5.763 -2.297 9.225 1.00 11.89 331 ILE A C 1
ATOM 1270 O O . ILE A 1 112 ? 4.591 -2.630 9.318 1.00 12.13 331 ILE A O 1
ATOM 1280 N N . GLU A 1 113 ? 6.126 -1.071 8.789 1.00 12.24 332 GLU A N 1
ATOM 1281 C CA . GLU A 1 113 ? 5.067 -0.107 8.420 1.00 13.19 332 GLU A CA 1
ATOM 1282 C C . GLU A 1 113 ? 4.304 -0.581 7.217 1.00 11.85 332 GLU A C 1
ATOM 1283 O O . GLU A 1 113 ? 3.075 -0.438 7.156 1.00 13.26 332 GLU A O 1
ATOM 1295 N N . ALA A 1 114 ? 5.003 -1.128 6.211 1.00 10.89 333 ALA A N 1
ATOM 1296 C CA . ALA A 1 114 ? 4.304 -1.593 5.016 1.00 10.43 333 ALA A C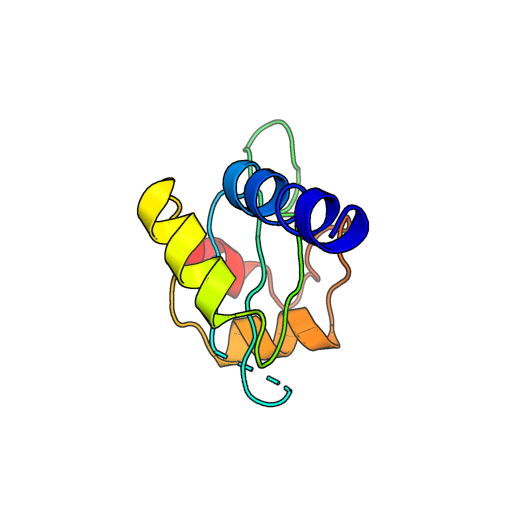A 1
ATOM 1297 C C . ALA A 1 114 ? 3.295 -2.680 5.388 1.00 10.46 333 ALA A C 1
ATOM 1298 O O . ALA A 1 114 ? 2.196 -2.775 4.828 1.00 11.48 333 ALA A O 1
ATOM 1302 N N . THR A 1 115 ? 3.705 -3.576 6.302 1.00 10.45 334 THR A N 1
ATOM 1303 C CA . THR A 1 115 ? 2.858 -4.663 6.717 1.00 10.63 334 THR A CA 1
ATOM 1304 C C . THR A 1 115 ? 1.695 -4.170 7.557 1.00 10.95 334 THR A C 1
ATOM 1305 O O . THR A 1 115 ? 0.572 -4.637 7.453 1.00 11.93 334 THR A O 1
ATOM 1312 N N . ALA A 1 116 ? 1.957 -3.191 8.426 1.00 11.85 335 ALA A N 1
ATOM 1313 C CA . ALA A 1 116 ? 0.879 -2.618 9.233 1.00 12.52 335 ALA A CA 1
ATOM 1314 C C . ALA A 1 116 ? -0.250 -2.097 8.347 1.00 12.47 335 ALA A C 1
ATOM 1315 O O . ALA A 1 116 ? -1.414 -2.211 8.681 1.00 14.02 335 ALA A O 1
ATOM 1319 N N . GLU A 1 117 ? 0.094 -1.511 7.188 1.00 11.98 336 GLU A N 1
ATOM 1320 C CA . GLU A 1 117 ? -0.913 -0.975 6.307 1.00 12.48 336 GLU A CA 1
ATOM 1321 C C . GLU A 1 117 ? -1.859 -2.063 5.801 1.00 13.13 336 GLU A C 1
ATOM 1322 O O . GLU A 1 117 ? -3.051 -1.857 5.706 1.00 15.86 336 GLU A O 1
ATOM 1334 N N . VAL A 1 118 ? -1.338 -3.249 5.462 1.00 12.61 337 VAL A N 1
ATOM 1335 C CA . VAL A 1 118 ? -2.176 -4.332 4.947 1.00 13.78 337 VAL A CA 1
ATOM 1336 C C . VAL A 1 118 ? -2.967 -5.026 6.052 1.00 14.62 337 VAL A C 1
ATOM 1337 O O . VAL A 1 118 ? -3.908 -5.787 5.766 1.00 17.62 337 VAL A O 1
ATOM 1344 N N . LEU A 1 119 ? -2.632 -4.754 7.311 1.00 15.09 338 LEU A N 1
ATOM 1345 C CA . LEU A 1 119 ? -3.335 -5.320 8.457 1.00 16.47 338 LEU A CA 1
ATOM 1346 C C . LEU A 1 119 ? -4.362 -4.396 9.078 1.00 20.00 338 LEU A C 1
ATOM 1347 O O . LEU A 1 119 ? -5.176 -4.829 9.908 1.00 22.52 338 LEU A O 1
ATOM 1356 N N . ARG A 1 120 ? -4.365 -3.140 8.679 1.00 24.55 339 ARG A N 1
ATOM 1357 C CA . ARG A 1 120 ? -5.175 -2.104 9.349 1.00 28.86 339 ARG A CA 1
ATOM 1358 C C . ARG A 1 120 ? -6.608 -2.426 9.705 1.00 30.01 339 ARG A C 1
ATOM 1359 O O . ARG A 1 120 ? -7.226 -1.772 10.586 1.00 33.48 339 ARG A O 1
#

Foldseek 3Di:
DVVVCVVLVLLLVLLLQAQAWEWDCNIKIWGWHDDPPPDPAIATSDIDHDPVVVVSVVSCVVNVRYYDYDPVLRVCCVVPNDHPDGDDPVCRVVVVVRND

Secondary structure (DSSP, 8-state):
-HHHHHHHHHHHHHHHT-SEEEE---SEEEEEE--TTT-SS-EEEEEEETHHHHHHHHHHHHHT--EEE-HHHHHHHHHH--TTSBPPGGGHHHHHHHH-

B-factor: mean 17.96, std 9.74, range [8.53, 78.32]

CATH classification: 3.40.1690.10

Organism: Yersinia pestis (NCBI:txid632)

Solvent-accessible surface area: 5756 Å² total; per-residue (Å²): 106,172,48,54,48,85,38,60,31,70,12,79,117,32,0,124,95,11,39,3,0,0,0,28,52,90,88,0,0,0,0,0,37,54,115,202,84,103,7,107,62,10,26,0,2,4,54,41,37,63,77,90,4,110,57,0,93,127,9,0,77,128,58,64,17,74,54,36,124,80,74,107,10,0,72,20,0,58,175,93,5,111,58,99,98,108,5,28,73,146,30,58,139,41,0,44,53,12,47,219

Sequence (100 aa):
QFHQEIQSSRNNMRENVKRSSVVVVVANPTHIAIIGIILYKRGETPLPLVTFKKYTDAQQVQTVRKIAEEEGVPPILLQQRIPLARALYWDALVDHYYIPAEQIEATAEVLR

Nearest PDB structures (foldseek):
  2jli-assembly1_A  TM=1.010E+00  e=2.039E-20  Yersinia pestis
  2v5g-assembly1_A-2  TM=8.886E-01  e=7.230E-16  Yersinia enterocolitica
  2w0r-assembly1_A-2  TM=8.895E-01  e=7.700E-16  Yersinia enterocolitica
  3bzr-assembly1_A  TM=9.310E-01  e=2.191E-10  Escherichia coli
  3bzt-assembly1_A  TM=9.369E-01  e=9.966E-10  Escherichia coli

Radius of gyration: 12.75 Å; Cα contacts (8 Å, |Δi|>4): 204; chains: 1; bounding box: 27×38×34 Å